Protein AF-A0A951GX61-F1 (afdb_monomer_lite)

pLDDT: mean 80.45, std 14.45, range [45.12, 93.94]

Structure (mmCIF, N/CA/C/O backbone):
data_AF-A0A951GX61-F1
#
_entry.id   AF-A0A951GX61-F1
#
loop_
_atom_site.group_PDB
_atom_site.id
_atom_site.type_symbol
_atom_site.label_atom_id
_atom_site.label_alt_id
_atom_site.label_comp_id
_atom_site.label_asym_id
_atom_site.label_entity_id
_atom_site.label_seq_id
_atom_site.pdbx_PDB_ins_code
_atom_site.Cartn_x
_atom_site.Cartn_y
_atom_site.Cartn_z
_atom_site.occupancy
_atom_site.B_iso_or_equiv
_atom_site.auth_seq_id
_atom_site.auth_comp_id
_atom_site.auth_asym_id
_atom_site.auth_atom_id
_atom_site.pdbx_PDB_model_num
ATOM 1 N N . MET A 1 1 ? -9.783 10.340 26.293 1.00 47.97 1 MET A N 1
ATOM 2 C CA . MET A 1 1 ? -8.710 11.190 25.725 1.00 47.97 1 MET A CA 1
ATOM 3 C C . MET A 1 1 ? -7.544 10.362 25.178 1.00 47.97 1 MET A C 1
ATOM 5 O O . MET A 1 1 ? -6.912 10.851 24.257 1.00 47.97 1 MET A O 1
ATOM 9 N N . GLU A 1 2 ? -7.318 9.121 25.635 1.00 45.12 2 GLU A N 1
ATOM 10 C CA . GLU A 1 2 ? -6.325 8.188 25.052 1.00 45.12 2 GLU A CA 1
ATOM 11 C C . GLU A 1 2 ? -6.624 7.757 23.603 1.00 45.12 2 GLU A C 1
ATOM 13 O O . GLU A 1 2 ? -5.725 7.795 22.767 1.00 45.12 2 GLU A O 1
ATOM 18 N N . ASP A 1 3 ? -7.884 7.466 23.254 1.00 48.78 3 ASP A N 1
ATOM 19 C CA . ASP A 1 3 ? -8.248 7.019 21.893 1.00 48.78 3 ASP A CA 1
ATOM 20 C C . ASP A 1 3 ? -7.896 8.023 20.787 1.00 48.78 3 ASP A C 1
ATOM 22 O O . ASP A 1 3 ? -7.530 7.641 19.679 1.00 48.78 3 ASP A O 1
ATOM 26 N N . ALA A 1 4 ? -7.971 9.325 21.073 1.00 50.03 4 ALA A N 1
ATOM 27 C CA . ALA A 1 4 ? -7.656 10.364 20.095 1.00 50.03 4 ALA A CA 1
ATOM 28 C C . ALA A 1 4 ? -6.145 10.476 19.832 1.00 50.03 4 ALA A C 1
ATOM 30 O O . ALA A 1 4 ? -5.735 10.925 18.763 1.00 50.03 4 ALA A O 1
ATOM 31 N N . GLU A 1 5 ? -5.308 10.088 20.794 1.00 46.62 5 GLU A N 1
ATOM 32 C CA . GLU A 1 5 ? -3.854 10.096 20.646 1.00 46.62 5 GLU A CA 1
ATOM 33 C C . GLU A 1 5 ? -3.360 8.816 19.958 1.00 46.62 5 GLU A C 1
ATOM 35 O O . GLU A 1 5 ? -2.495 8.891 19.083 1.00 46.62 5 GLU A O 1
ATOM 40 N N . GLU A 1 6 ? -3.989 7.674 20.256 1.00 51.09 6 GLU A N 1
ATOM 41 C CA . GLU A 1 6 ? -3.833 6.415 19.518 1.00 51.09 6 GLU A CA 1
ATOM 42 C C . GLU A 1 6 ? -4.211 6.615 18.035 1.00 51.09 6 GLU A C 1
ATOM 44 O O . GLU A 1 6 ? -3.403 6.356 17.143 1.00 51.09 6 GLU A O 1
ATOM 49 N N . GLN A 1 7 ? -5.385 7.200 17.758 1.00 50.16 7 GLN A N 1
ATOM 50 C CA . GLN A 1 7 ? -5.852 7.504 16.397 1.00 50.16 7 GLN A CA 1
ATOM 51 C C . GLN A 1 7 ? -4.949 8.507 15.661 1.00 50.16 7 GLN A C 1
ATOM 53 O O . GLN A 1 7 ? -4.673 8.333 14.473 1.00 50.16 7 GLN A O 1
ATOM 58 N N . ARG A 1 8 ? -4.428 9.536 16.346 1.00 50.03 8 ARG A N 1
ATOM 59 C CA . ARG A 1 8 ? -3.481 10.496 15.744 1.00 50.03 8 ARG A CA 1
ATOM 60 C C . ARG A 1 8 ? -2.126 9.864 15.423 1.00 50.03 8 ARG A C 1
ATOM 62 O O . ARG A 1 8 ? -1.522 10.214 14.411 1.00 50.03 8 ARG A O 1
ATOM 69 N N . ARG A 1 9 ? -1.646 8.925 16.246 1.00 50.50 9 ARG A N 1
ATOM 70 C CA . ARG A 1 9 ? -0.404 8.177 15.981 1.00 50.50 9 ARG A CA 1
ATOM 71 C C . ARG A 1 9 ? -0.570 7.158 14.851 1.00 50.50 9 ARG A C 1
ATOM 73 O O . ARG A 1 9 ? 0.399 6.915 14.134 1.00 50.50 9 ARG A O 1
ATOM 80 N N . VAL A 1 10 ? -1.773 6.610 14.671 1.00 50.03 10 VAL A N 1
ATOM 81 C CA . VAL A 1 10 ? -2.130 5.742 13.537 1.00 50.03 10 VAL A CA 1
ATOM 82 C C . VAL A 1 10 ? -2.151 6.549 12.229 1.00 50.03 10 VAL A C 1
ATOM 84 O O . VAL A 1 10 ? -1.379 6.233 11.325 1.00 50.03 10 VAL A O 1
ATOM 87 N N . GLY A 1 11 ? -2.871 7.677 12.172 1.00 49.50 11 GLY A N 1
ATOM 88 C CA . GLY A 1 11 ? -2.940 8.514 10.960 1.00 49.50 11 GLY A CA 1
ATOM 89 C C . GLY A 1 11 ? -1.601 9.145 10.537 1.00 49.50 11 GLY A C 1
ATOM 90 O O . GLY A 1 11 ? -1.317 9.286 9.348 1.00 49.50 11 GLY A O 1
ATOM 91 N N . ALA A 1 12 ? -0.723 9.473 11.494 1.00 51.69 12 ALA A N 1
ATOM 92 C CA . ALA A 1 12 ? 0.623 9.969 11.188 1.00 51.69 12 ALA A CA 1
ATOM 93 C C . ALA A 1 12 ? 1.559 8.878 10.629 1.00 51.69 12 ALA A C 1
ATOM 95 O O . ALA A 1 12 ? 2.478 9.191 9.873 1.00 51.69 12 ALA A O 1
ATOM 96 N N . LYS A 1 13 ? 1.340 7.600 10.971 1.00 51.66 13 LYS A N 1
ATOM 97 C CA . LYS A 1 13 ? 2.146 6.473 10.470 1.00 51.66 13 LYS A CA 1
ATOM 98 C C . LYS A 1 13 ? 1.694 5.969 9.105 1.00 51.66 13 LYS A C 1
ATOM 100 O O . LYS A 1 13 ? 2.549 5.607 8.299 1.00 51.66 13 LYS A O 1
ATOM 105 N N . GLU A 1 14 ? 0.396 6.004 8.828 1.00 57.09 14 GLU A N 1
ATOM 106 C CA . GLU A 1 14 ? -0.171 5.639 7.523 1.00 57.09 14 GLU A CA 1
ATOM 107 C C . GLU A 1 14 ? 0.399 6.515 6.393 1.00 57.09 14 GLU A C 1
ATOM 109 O O . GLU A 1 14 ? 0.752 6.013 5.327 1.00 57.09 14 GLU A O 1
ATOM 114 N N . SER A 1 15 ? 0.611 7.811 6.657 1.00 65.06 15 SER A N 1
ATOM 115 C CA . SER A 1 15 ? 1.247 8.741 5.710 1.00 65.06 15 SER A CA 1
ATOM 116 C C . SER A 1 15 ? 2.736 8.437 5.462 1.00 65.06 15 SER A C 1
ATOM 118 O O . SER A 1 15 ? 3.227 8.558 4.341 1.00 65.06 15 SER A O 1
ATOM 120 N N . VAL A 1 16 ? 3.473 7.972 6.480 1.00 69.81 16 VAL A N 1
ATOM 121 C CA . VAL A 1 16 ? 4.902 7.632 6.336 1.00 69.81 16 VAL A CA 1
ATOM 122 C C . VAL A 1 16 ? 5.096 6.381 5.482 1.00 69.81 16 VAL A C 1
ATOM 124 O O . VAL A 1 16 ? 5.975 6.368 4.624 1.00 69.81 16 VAL A O 1
ATOM 127 N N . LEU A 1 17 ? 4.281 5.343 5.688 1.00 73.94 17 LEU A N 1
ATOM 128 C CA . LEU A 1 17 ? 4.361 4.116 4.887 1.00 73.94 17 LEU A CA 1
ATOM 129 C C . LEU A 1 17 ? 3.972 4.377 3.431 1.00 73.94 17 LEU A C 1
ATOM 131 O O . LEU A 1 17 ? 4.663 3.904 2.530 1.00 73.94 17 LEU A O 1
ATOM 135 N N . ARG A 1 18 ? 2.961 5.222 3.210 1.00 78.44 18 ARG A N 1
ATOM 136 C CA . ARG A 1 18 ? 2.589 5.693 1.875 1.00 78.44 18 ARG A CA 1
ATOM 137 C C . ARG A 1 18 ? 3.748 6.379 1.161 1.00 78.44 18 ARG A C 1
ATOM 139 O O . ARG A 1 18 ? 4.069 6.008 0.041 1.00 78.44 18 ARG A O 1
ATOM 146 N N . ASN A 1 19 ? 4.421 7.324 1.817 1.00 82.31 19 ASN A N 1
ATOM 147 C CA . ASN A 1 19 ? 5.557 8.028 1.213 1.00 82.31 19 ASN A CA 1
ATOM 148 C C . ASN A 1 19 ? 6.697 7.074 0.815 1.00 82.31 19 ASN A C 1
ATOM 150 O O . ASN A 1 19 ? 7.370 7.305 -0.190 1.00 82.31 19 ASN A O 1
ATOM 154 N N . VAL A 1 20 ? 6.913 6.005 1.592 1.00 83.94 20 VAL A N 1
ATOM 155 C CA . VAL A 1 20 ? 7.891 4.957 1.260 1.00 83.94 20 VAL A CA 1
ATOM 156 C C . VAL A 1 20 ? 7.439 4.171 0.033 1.00 83.94 20 VAL A C 1
ATOM 158 O O . VAL A 1 20 ? 8.224 4.003 -0.895 1.00 83.94 20 VAL A O 1
ATOM 161 N N . ASN A 1 21 ? 6.183 3.734 0.004 1.00 86.88 21 ASN A N 1
ATOM 162 C CA . ASN A 1 21 ? 5.630 2.960 -1.102 1.00 86.88 21 ASN A CA 1
ATOM 163 C C . ASN A 1 21 ? 5.589 3.755 -2.415 1.00 86.88 21 ASN A C 1
ATOM 165 O O . ASN A 1 21 ? 6.039 3.257 -3.438 1.00 86.88 21 ASN A O 1
ATOM 169 N N . GLU A 1 22 ? 5.162 5.017 -2.384 1.00 84.38 22 GLU A N 1
ATOM 170 C CA . GLU A 1 22 ? 5.223 5.906 -3.553 1.00 84.38 22 GLU A CA 1
ATOM 171 C C . GLU A 1 22 ? 6.677 6.181 -3.988 1.00 84.38 22 GLU A C 1
ATOM 173 O O . GLU A 1 22 ? 6.960 6.419 -5.159 1.00 84.38 22 GLU A O 1
ATOM 178 N N . GLY A 1 23 ? 7.635 6.159 -3.055 1.00 83.19 23 GLY A N 1
ATOM 179 C CA . GLY A 1 23 ? 9.061 6.219 -3.379 1.00 83.19 23 GLY A CA 1
ATOM 180 C C . GLY A 1 23 ? 9.564 4.971 -4.107 1.00 83.19 23 GLY A C 1
ATOM 181 O O . GLY A 1 23 ? 10.356 5.104 -5.037 1.00 83.19 23 GLY A O 1
ATOM 182 N N . ILE A 1 24 ? 9.093 3.788 -3.702 1.00 82.62 24 ILE A N 1
ATOM 183 C CA . ILE A 1 24 ? 9.388 2.507 -4.359 1.00 82.62 24 IL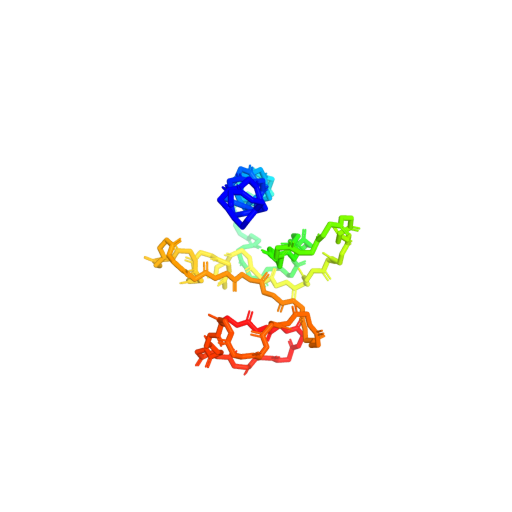E A CA 1
ATOM 184 C C . ILE A 1 24 ? 8.813 2.517 -5.775 1.00 82.62 24 ILE A C 1
ATOM 186 O O . ILE A 1 24 ? 9.567 2.336 -6.723 1.00 82.62 24 ILE A O 1
ATOM 190 N N . GLU A 1 25 ? 7.527 2.842 -5.919 1.00 82.06 25 GLU A N 1
ATOM 191 C CA . GLU A 1 25 ? 6.832 2.977 -7.206 1.00 82.06 25 GLU A CA 1
ATOM 192 C C . GLU A 1 25 ? 7.584 3.901 -8.177 1.00 82.06 25 GLU A C 1
ATOM 194 O O . GLU A 1 25 ? 7.931 3.485 -9.280 1.00 82.06 25 GLU A O 1
ATOM 199 N N . ARG A 1 26 ? 7.946 5.119 -7.745 1.00 82.25 26 ARG A N 1
ATOM 200 C CA . ARG A 1 26 ? 8.716 6.070 -8.572 1.00 82.25 26 ARG A CA 1
ATOM 201 C C . ARG A 1 26 ? 10.134 5.607 -8.913 1.00 82.25 26 ARG A C 1
ATOM 203 O O . ARG A 1 26 ? 10.738 6.154 -9.832 1.00 82.25 26 ARG A O 1
ATOM 210 N N . GLY A 1 27 ? 10.698 4.689 -8.133 1.00 77.06 27 GLY A N 1
ATOM 211 C CA . GLY A 1 27 ? 12.031 4.135 -8.354 1.00 77.06 27 GLY A CA 1
ATOM 212 C C . GLY A 1 27 ? 12.080 3.070 -9.450 1.00 77.06 27 GLY A C 1
ATOM 213 O O . GLY A 1 27 ? 13.182 2.676 -9.836 1.00 77.06 27 GLY A O 1
ATOM 214 N N . HIS A 1 28 ? 10.928 2.609 -9.948 1.00 75.31 28 HIS A N 1
ATOM 215 C CA . HIS A 1 28 ? 10.867 1.594 -10.996 1.00 75.31 28 HIS A CA 1
ATOM 216 C C . HIS A 1 28 ? 11.184 2.150 -12.379 1.00 75.31 28 HIS A C 1
ATOM 218 O O . HIS A 1 28 ? 10.815 3.271 -12.734 1.00 75.31 28 HIS A O 1
ATOM 224 N N . TRP A 1 29 ? 11.911 1.350 -13.161 1.00 69.69 29 TRP A N 1
ATOM 225 C CA . TRP A 1 29 ? 12.309 1.731 -14.506 1.00 69.69 29 TRP A CA 1
ATOM 226 C C . TRP A 1 29 ? 11.156 1.497 -15.495 1.00 69.69 29 TRP A C 1
ATOM 228 O O . TRP A 1 29 ? 10.429 0.510 -15.357 1.00 69.69 29 TRP A O 1
ATOM 238 N N . PRO A 1 30 ? 10.980 2.360 -16.514 1.00 66.44 30 PRO A N 1
ATOM 239 C CA . PRO A 1 30 ? 9.975 2.139 -17.553 1.00 66.44 30 PRO A CA 1
ATOM 240 C C . PRO A 1 30 ? 10.150 0.764 -18.220 1.00 66.44 30 PRO A C 1
ATOM 242 O O . PRO A 1 30 ? 11.253 0.443 -18.673 1.00 66.44 30 PRO A O 1
ATOM 245 N N . GLY A 1 31 ? 9.077 -0.035 -18.291 1.00 70.44 31 GLY A N 1
ATOM 246 C CA . GLY A 1 31 ? 9.098 -1.415 -18.796 1.00 70.44 31 GLY A CA 1
ATOM 247 C C . GLY A 1 31 ? 9.155 -2.513 -17.722 1.00 70.44 31 GLY A C 1
ATOM 248 O O . GLY A 1 31 ? 9.118 -3.691 -18.073 1.00 70.44 31 GLY A O 1
ATOM 249 N N . GLU A 1 32 ? 9.217 -2.156 -16.435 1.00 77.81 32 GLU A N 1
ATOM 250 C CA . GLU A 1 32 ? 9.145 -3.092 -15.297 1.00 77.81 32 GLU A CA 1
ATOM 251 C C . GLU A 1 32 ? 7.825 -2.977 -14.506 1.00 77.81 32 GLU A C 1
ATOM 253 O O . GLU A 1 32 ? 7.730 -3.452 -13.377 1.00 77.81 32 GLU A O 1
ATOM 258 N N . GLU A 1 33 ? 6.786 -2.367 -15.085 1.00 78.25 33 GLU A N 1
ATOM 259 C CA . GLU A 1 33 ? 5.509 -2.077 -14.403 1.00 78.25 33 GLU A CA 1
ATOM 260 C C . GLU A 1 33 ? 4.755 -3.328 -13.925 1.00 78.25 33 GLU A C 1
ATOM 262 O O . GLU A 1 33 ? 3.969 -3.243 -12.981 1.00 78.25 33 GLU A O 1
ATOM 267 N N . ASP A 1 34 ? 5.024 -4.481 -14.547 1.00 81.25 34 ASP A N 1
ATOM 268 C CA . ASP A 1 34 ? 4.457 -5.790 -14.204 1.00 81.25 34 ASP A CA 1
ATOM 269 C C . ASP A 1 34 ? 5.386 -6.640 -13.315 1.00 81.25 34 ASP A C 1
ATOM 271 O O . ASP A 1 34 ? 5.004 -7.719 -12.848 1.00 81.25 34 ASP A O 1
ATOM 275 N N . ALA A 1 35 ? 6.625 -6.193 -13.080 1.00 84.81 35 ALA A N 1
ATOM 276 C CA . ALA A 1 35 ? 7.590 -6.941 -12.287 1.00 84.81 35 ALA A CA 1
ATOM 277 C C . ALA A 1 35 ? 7.231 -6.844 -10.791 1.00 84.81 35 ALA A C 1
ATOM 279 O O . ALA A 1 35 ? 7.034 -5.741 -10.280 1.00 84.81 35 ALA A O 1
ATOM 280 N N . PRO A 1 36 ? 7.152 -7.966 -10.048 1.00 86.94 36 PRO A N 1
ATOM 281 C CA . PRO A 1 36 ? 6.847 -7.922 -8.623 1.00 86.94 36 PRO A CA 1
ATOM 282 C C . PRO A 1 36 ? 7.955 -7.240 -7.826 1.00 86.94 36 PRO A C 1
ATOM 284 O O . PRO A 1 36 ? 9.116 -7.651 -7.872 1.00 86.94 36 PRO A O 1
ATOM 287 N N . VAL A 1 37 ? 7.578 -6.244 -7.033 1.00 90.06 37 VAL A N 1
ATOM 288 C CA . VAL A 1 37 ? 8.492 -5.443 -6.216 1.00 90.06 37 VAL A CA 1
ATOM 289 C C . VAL A 1 37 ? 7.962 -5.368 -4.788 1.00 90.06 37 VAL A C 1
ATOM 291 O O . VAL A 1 37 ? 6.777 -5.592 -4.529 1.00 90.06 37 VAL A O 1
ATOM 294 N N . GLY A 1 38 ? 8.858 -5.140 -3.830 1.00 91.06 38 GLY A N 1
ATOM 295 C CA . GLY A 1 38 ? 8.521 -5.213 -2.412 1.00 91.06 38 GLY A CA 1
ATOM 296 C C . GLY A 1 38 ? 7.946 -3.905 -1.887 1.00 91.06 38 GLY A C 1
ATOM 297 O O . GLY A 1 38 ? 8.707 -2.994 -1.579 1.00 91.06 38 GLY A O 1
ATOM 298 N N . PHE A 1 39 ? 6.633 -3.848 -1.692 1.00 91.62 39 PHE A N 1
ATOM 299 C CA . PHE A 1 39 ? 5.958 -2.743 -1.013 1.00 91.62 39 PHE A CA 1
ATOM 300 C C . PHE A 1 39 ? 5.774 -3.024 0.477 1.00 91.62 39 PHE A C 1
ATOM 302 O O . PHE A 1 39 ? 5.722 -4.168 0.926 1.00 91.62 39 PHE A O 1
ATOM 309 N N . ARG A 1 40 ? 5.664 -1.970 1.280 1.00 92.31 40 ARG A N 1
ATOM 310 C CA . ARG A 1 40 ? 5.436 -2.056 2.723 1.00 92.31 40 ARG A CA 1
ATOM 311 C C . ARG A 1 40 ? 3.963 -2.269 3.023 1.00 92.31 40 ARG A C 1
ATOM 313 O O . ARG A 1 40 ? 3.115 -1.546 2.511 1.00 92.31 40 ARG A O 1
ATOM 320 N N . CYS A 1 41 ? 3.682 -3.205 3.927 1.00 92.50 41 CYS A N 1
ATOM 321 C CA . CYS A 1 41 ? 2.353 -3.365 4.505 1.00 92.50 41 CYS A CA 1
ATOM 322 C C . CYS A 1 41 ? 1.933 -2.082 5.235 1.00 92.50 41 CYS A C 1
ATOM 324 O O . CYS A 1 41 ? 2.637 -1.615 6.130 1.00 92.50 41 CYS A O 1
ATOM 326 N N . GLU A 1 42 ? 0.760 -1.563 4.891 1.00 90.38 42 GLU A N 1
ATOM 327 C CA . GLU A 1 42 ? 0.208 -0.301 5.392 1.00 90.38 42 GLU A CA 1
ATOM 328 C C . GLU A 1 42 ? -0.700 -0.487 6.613 1.00 90.38 42 GLU A C 1
ATOM 330 O O . GLU A 1 42 ? -1.394 0.435 7.026 1.00 90.38 42 GLU A O 1
ATOM 335 N N . CYS A 1 43 ? -0.692 -1.674 7.229 1.00 86.94 43 CYS A N 1
ATOM 336 C CA . CYS A 1 43 ? -1.460 -1.900 8.449 1.00 86.94 43 CYS A CA 1
ATOM 337 C C . CYS A 1 43 ? -1.017 -0.929 9.557 1.00 86.94 43 CYS A C 1
ATOM 339 O O . CYS A 1 43 ? 0.181 -0.757 9.800 1.00 86.94 43 CYS A O 1
ATOM 341 N N . GLY A 1 44 ? -1.965 -0.384 10.320 1.00 81.19 44 GLY A N 1
ATOM 342 C CA . GLY A 1 44 ? -1.686 0.523 11.444 1.00 81.19 44 GLY A CA 1
ATOM 343 C C . GLY A 1 44 ? -0.951 -0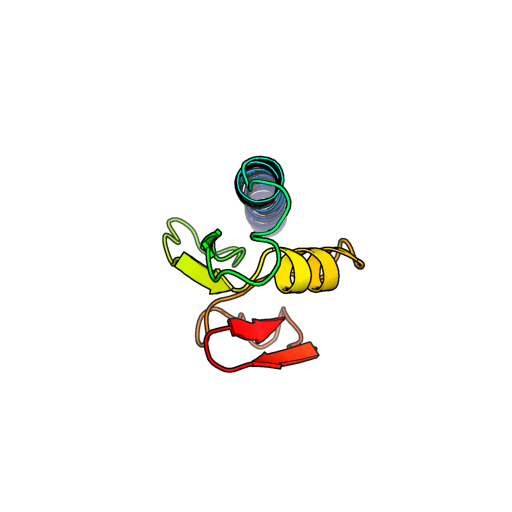.111 12.642 1.00 81.19 44 GLY A C 1
ATOM 344 O O . GLY A 1 44 ? -0.920 0.471 13.727 1.00 81.19 44 GLY A O 1
ATOM 345 N N . ARG A 1 45 ? -0.379 -1.317 12.501 1.00 84.88 45 ARG A N 1
ATOM 346 C CA . ARG A 1 45 ? 0.351 -2.025 13.564 1.00 84.88 45 ARG A CA 1
ATOM 347 C C . ARG A 1 45 ? 1.707 -1.371 13.814 1.00 84.88 45 ARG A C 1
ATOM 349 O O . ARG A 1 45 ? 2.525 -1.200 12.908 1.00 84.88 45 ARG A O 1
ATOM 356 N N . LEU A 1 46 ? 1.991 -1.074 15.078 1.00 79.44 46 LEU A N 1
ATOM 357 C CA . LEU A 1 46 ? 3.289 -0.552 15.492 1.00 79.44 46 LEU A CA 1
ATOM 358 C C . LEU A 1 46 ? 4.394 -1.578 15.191 1.00 79.44 46 LEU A C 1
ATOM 360 O O . LEU A 1 46 ? 4.311 -2.727 15.611 1.00 79.44 46 LEU A O 1
ATOM 364 N N . GLY A 1 47 ? 5.431 -1.156 14.462 1.00 81.38 47 GLY A N 1
ATOM 365 C CA . GLY A 1 47 ? 6.582 -2.008 14.146 1.00 81.38 47 GLY A CA 1
ATOM 366 C C . GLY A 1 47 ? 6.347 -3.018 13.020 1.00 81.38 47 GLY A C 1
ATOM 367 O O . GLY A 1 47 ? 7.181 -3.905 12.832 1.00 81.38 47 GLY A O 1
ATOM 368 N N . CYS A 1 48 ? 5.251 -2.905 12.257 1.00 86.19 48 CYS A N 1
ATOM 369 C CA . CYS A 1 48 ? 5.059 -3.766 11.095 1.00 86.19 48 CYS A CA 1
ATOM 370 C C . CYS A 1 48 ? 6.194 -3.568 10.087 1.00 86.19 48 CYS A C 1
ATOM 372 O O . CYS A 1 48 ? 6.474 -2.445 9.667 1.00 86.19 48 CYS A O 1
ATOM 374 N N . ASN A 1 49 ? 6.830 -4.678 9.704 1.00 87.62 49 ASN A N 1
ATOM 375 C CA . ASN A 1 49 ? 7.887 -4.706 8.702 1.00 87.62 49 ASN A CA 1
ATOM 376 C C . ASN A 1 49 ? 7.621 -5.668 7.538 1.00 87.62 49 ASN A C 1
ATOM 378 O O . ASN A 1 49 ? 8.541 -5.994 6.792 1.00 87.62 49 ASN A O 1
ATOM 382 N N . ALA A 1 50 ? 6.374 -6.114 7.383 1.00 91.62 50 ALA A N 1
ATOM 383 C CA . ALA A 1 50 ? 6.003 -7.024 6.312 1.00 91.62 50 ALA A CA 1
ATOM 384 C C . ALA A 1 50 ? 6.171 -6.353 4.940 1.00 91.62 50 ALA A C 1
ATOM 386 O O . ALA A 1 50 ? 5.791 -5.191 4.755 1.00 91.62 50 ALA A O 1
ATOM 387 N N . LEU A 1 51 ? 6.739 -7.113 4.005 1.00 93.00 51 LEU A N 1
ATOM 388 C CA . LEU A 1 51 ? 6.824 -6.760 2.596 1.00 93.00 51 LEU A CA 1
ATOM 389 C C . LEU A 1 51 ? 5.793 -7.566 1.816 1.00 93.00 51 LEU A C 1
ATOM 391 O O . LEU A 1 51 ? 5.626 -8.763 2.047 1.00 93.00 51 LEU A O 1
ATOM 395 N N . ILE A 1 52 ? 5.120 -6.891 0.898 1.00 93.94 52 ILE A N 1
ATOM 396 C CA . ILE A 1 52 ? 4.138 -7.457 -0.010 1.00 93.94 52 ILE A CA 1
ATOM 397 C C . ILE A 1 52 ? 4.726 -7.336 -1.406 1.00 93.94 52 ILE A C 1
ATOM 399 O O . ILE A 1 52 ? 5.064 -6.240 -1.846 1.00 93.94 52 ILE A O 1
ATOM 403 N N . MET A 1 53 ? 4.869 -8.474 -2.078 1.00 93.25 53 MET A N 1
ATOM 404 C CA . MET A 1 53 ? 5.347 -8.524 -3.453 1.00 93.25 53 MET A CA 1
ATOM 405 C C . MET A 1 53 ? 4.160 -8.337 -4.394 1.00 93.25 53 MET A C 1
ATOM 407 O O . MET A 1 53 ? 3.272 -9.189 -4.438 1.00 93.25 53 MET A O 1
ATOM 411 N N . LEU A 1 54 ? 4.142 -7.233 -5.131 1.00 91.94 54 LEU A N 1
ATOM 412 C CA . LEU A 1 54 ? 3.153 -6.950 -6.169 1.00 91.94 54 LEU A CA 1
ATOM 413 C C . LEU A 1 54 ? 3.767 -6.068 -7.249 1.00 91.94 54 LEU A C 1
ATOM 415 O O . LEU A 1 54 ? 4.792 -5.428 -7.023 1.00 91.94 54 LEU A O 1
ATOM 419 N N . ALA A 1 55 ? 3.147 -6.060 -8.421 1.00 90.81 55 ALA A N 1
ATOM 420 C CA . ALA A 1 55 ? 3.545 -5.176 -9.500 1.00 90.81 55 ALA A CA 1
ATOM 421 C C . ALA A 1 55 ? 3.224 -3.709 -9.142 1.00 90.81 55 ALA A C 1
ATOM 423 O O . ALA A 1 55 ? 2.184 -3.461 -8.516 1.00 90.81 55 ALA A O 1
ATOM 424 N N . PRO A 1 56 ? 4.053 -2.730 -9.546 1.00 90.31 56 PRO A N 1
ATOM 425 C CA . PRO A 1 56 ? 3.738 -1.310 -9.393 1.00 90.31 56 PRO A CA 1
ATOM 426 C C . PRO A 1 56 ? 2.331 -0.940 -9.882 1.00 90.31 56 PRO A C 1
ATOM 428 O O . PRO A 1 56 ? 1.594 -0.278 -9.158 1.00 90.31 56 PRO A O 1
ATOM 431 N N . VAL A 1 57 ? 1.890 -1.477 -11.025 1.00 89.50 57 VAL A N 1
ATOM 432 C CA . VAL A 1 57 ? 0.539 -1.226 -11.567 1.00 89.50 57 VAL A CA 1
ATOM 433 C C . VAL A 1 57 ? -0.594 -1.710 -10.645 1.00 89.50 57 VAL A C 1
ATOM 435 O O . VAL A 1 57 ? -1.670 -1.109 -10.571 1.00 89.50 57 VAL A O 1
ATOM 438 N N . ASP A 1 58 ? -0.374 -2.795 -9.897 1.00 90.94 58 ASP A N 1
ATOM 439 C CA . ASP A 1 58 ? -1.340 -3.267 -8.906 1.00 90.94 58 ASP A CA 1
ATOM 440 C C . ASP A 1 58 ? -1.394 -2.324 -7.700 1.00 90.94 58 ASP A C 1
ATOM 442 O O . ASP A 1 58 ? -2.479 -2.080 -7.166 1.00 90.94 58 ASP A O 1
ATOM 446 N N . TYR A 1 59 ? -0.244 -1.790 -7.281 1.00 90.94 59 TYR A N 1
ATOM 447 C CA . TYR A 1 59 ? -0.170 -0.810 -6.202 1.00 90.94 59 TYR A CA 1
ATOM 448 C C . TYR A 1 59 ? -0.834 0.515 -6.607 1.00 90.94 59 TYR A C 1
ATOM 450 O O . TYR A 1 59 ? -1.665 1.022 -5.851 1.00 90.94 59 TYR A O 1
ATOM 458 N N . GLU A 1 60 ? -0.600 1.008 -7.826 1.00 89.81 60 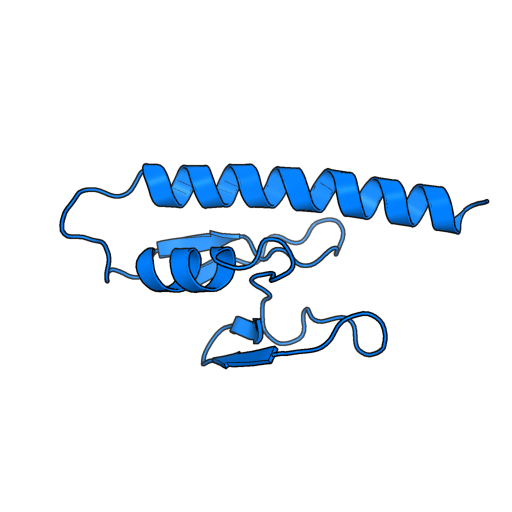GLU A N 1
ATOM 459 C CA . GLU A 1 60 ? -1.296 2.175 -8.388 1.00 89.81 60 GLU A CA 1
ATOM 460 C C . GLU A 1 60 ? -2.819 1.992 -8.359 1.00 89.81 60 GLU A C 1
ATOM 462 O O . GLU A 1 60 ? -3.559 2.884 -7.928 1.00 89.81 60 GLU A O 1
ATOM 467 N N . ARG A 1 61 ? -3.314 0.804 -8.743 1.00 91.00 61 ARG A N 1
ATOM 468 C CA . ARG A 1 61 ? -4.749 0.485 -8.668 1.00 91.00 61 ARG A CA 1
ATOM 469 C C . ARG A 1 61 ? -5.265 0.584 -7.237 1.00 91.00 61 ARG A C 1
ATOM 471 O O . ARG A 1 61 ? -6.329 1.168 -7.028 1.00 91.00 61 ARG A O 1
ATOM 478 N N . VAL A 1 62 ? -4.544 0.035 -6.258 1.00 90.75 62 VAL A N 1
ATOM 479 C CA . VAL A 1 62 ? -4.915 0.177 -4.840 1.00 90.75 62 VAL A CA 1
ATOM 480 C C . VAL A 1 62 ? -4.944 1.652 -4.450 1.00 90.75 62 VAL A C 1
ATOM 482 O O . VAL A 1 62 ? -5.884 2.106 -3.802 1.00 90.75 62 VAL A O 1
ATOM 485 N N . ARG A 1 63 ? -3.962 2.433 -4.903 1.00 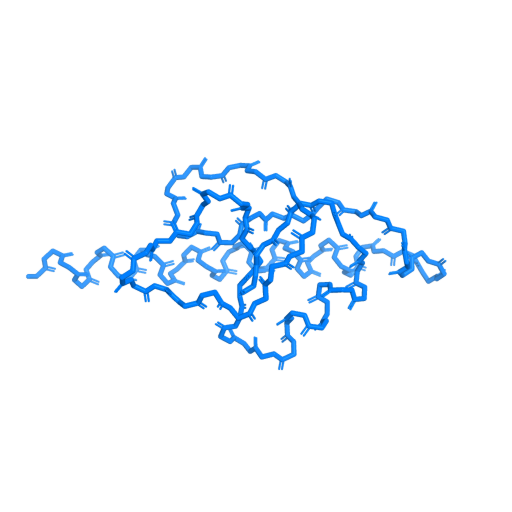89.25 63 ARG A N 1
ATOM 486 C CA . ARG A 1 63 ? -3.841 3.852 -4.566 1.00 89.25 63 ARG A CA 1
ATOM 487 C C . ARG A 1 63 ? -4.811 4.778 -5.299 1.00 89.25 63 ARG A C 1
ATOM 489 O O . ARG A 1 63 ? -4.934 5.935 -4.880 1.00 89.25 63 ARG A O 1
ATOM 496 N N . SER A 1 64 ? -5.558 4.275 -6.283 1.00 91.06 64 SER A N 1
ATOM 497 C CA . SER A 1 64 ? -6.619 5.023 -6.972 1.00 91.06 64 SER A CA 1
ATOM 498 C C . SER A 1 64 ? -7.709 5.552 -6.025 1.00 91.06 64 SER A C 1
ATOM 500 O O . SER A 1 64 ? -8.280 6.610 -6.292 1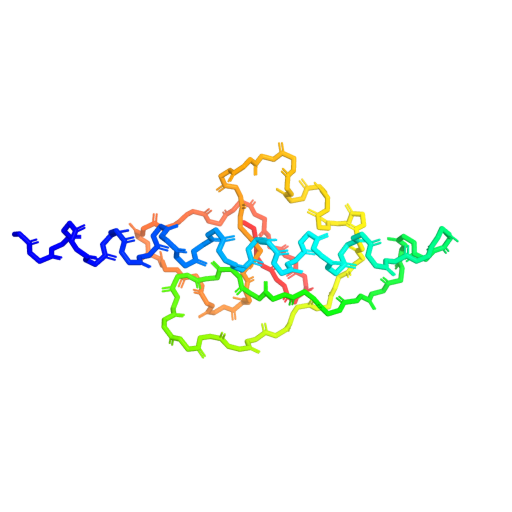.00 91.06 64 SER A O 1
ATOM 502 N N . ASP A 1 65 ? -7.946 4.892 -4.881 1.00 88.06 65 ASP A N 1
ATOM 503 C CA . ASP A 1 65 ? -8.706 5.453 -3.757 1.00 88.06 65 ASP A CA 1
ATOM 504 C C . ASP A 1 65 ? -7.742 5.743 -2.585 1.00 88.06 65 ASP A C 1
ATOM 506 O O . ASP A 1 65 ? -7.062 4.848 -2.069 1.00 88.06 65 ASP A O 1
ATOM 510 N N . PRO A 1 66 ? -7.646 6.996 -2.103 1.00 85.06 66 PRO A N 1
ATOM 511 C CA . PRO A 1 66 ? -6.781 7.349 -0.980 1.00 85.06 66 PRO A CA 1
ATOM 512 C C . PRO A 1 66 ? -7.130 6.649 0.339 1.00 85.06 66 PRO A C 1
ATOM 514 O O . PRO A 1 66 ? -6.298 6.680 1.244 1.00 85.06 66 PRO A O 1
ATOM 517 N N . ARG A 1 67 ? -8.311 6.032 0.455 1.00 86.69 67 ARG A N 1
ATOM 518 C CA . ARG A 1 67 ? -8.771 5.301 1.646 1.00 86.69 67 ARG A CA 1
ATOM 519 C C . ARG A 1 67 ? -8.470 3.804 1.597 1.00 86.69 67 ARG A C 1
ATOM 521 O O . ARG A 1 67 ? -8.842 3.102 2.532 1.00 86.69 67 ARG A O 1
ATOM 528 N N . TRP A 1 68 ? -7.911 3.301 0.500 1.00 90.25 68 TRP A N 1
ATOM 529 C CA . TRP A 1 68 ? -7.528 1.896 0.383 1.00 90.25 68 TRP A CA 1
ATOM 530 C C . TRP A 1 68 ? -6.080 1.713 0.813 1.00 90.25 68 TRP A C 1
ATOM 532 O O . TRP A 1 68 ? -5.234 2.584 0.573 1.00 90.25 68 TRP A O 1
ATOM 542 N N . PHE A 1 69 ? -5.830 0.572 1.446 1.00 89.50 69 PHE A N 1
ATOM 543 C CA . PHE A 1 69 ? -4.563 0.253 2.084 1.00 89.50 69 PHE A CA 1
ATOM 544 C C . PHE A 1 69 ? -4.090 -1.116 1.633 1.00 89.50 69 PHE A C 1
ATOM 546 O O . PHE A 1 69 ? -4.872 -2.060 1.576 1.00 89.50 69 PHE A O 1
ATOM 553 N N . LEU A 1 70 ? -2.796 -1.238 1.367 1.00 92.69 70 LEU A N 1
ATOM 554 C CA . LEU A 1 70 ? -2.198 -2.522 1.028 1.00 92.69 70 LEU A CA 1
ATOM 555 C C . LEU A 1 70 ? -1.788 -3.269 2.307 1.00 92.69 70 LEU A C 1
ATOM 557 O O . LEU A 1 70 ? -0.827 -2.891 2.981 1.00 92.69 70 LEU A O 1
ATOM 561 N N . VAL A 1 71 ? -2.493 -4.347 2.656 1.00 93.00 71 VAL A N 1
ATOM 562 C CA . VAL A 1 71 ? -2.333 -5.042 3.945 1.00 93.00 71 VAL A CA 1
ATOM 563 C C . VAL A 1 71 ? -1.937 -6.507 3.753 1.00 93.00 71 VAL A C 1
ATOM 565 O O . VAL A 1 71 ? -2.484 -7.219 2.921 1.00 93.00 71 VAL A O 1
ATOM 568 N N . SER A 1 72 ? -0.979 -6.993 4.545 1.00 93.94 72 SER A N 1
ATOM 569 C CA . SER A 1 72 ? -0.586 -8.409 4.530 1.00 93.94 72 SER A CA 1
ATOM 570 C C . SER A 1 72 ? -1.733 -9.284 5.062 1.00 93.94 72 SER A C 1
ATOM 572 O O . SER A 1 72 ? -2.408 -8.879 6.008 1.00 93.94 72 SER A O 1
ATOM 574 N N . PRO A 1 73 ? -1.962 -10.503 4.551 1.00 92.38 73 PRO A N 1
ATOM 575 C CA . PRO A 1 73 ? -2.998 -11.376 5.093 1.00 92.38 73 PRO A CA 1
ATOM 576 C C . PRO A 1 73 ? -2.762 -11.664 6.582 1.00 92.3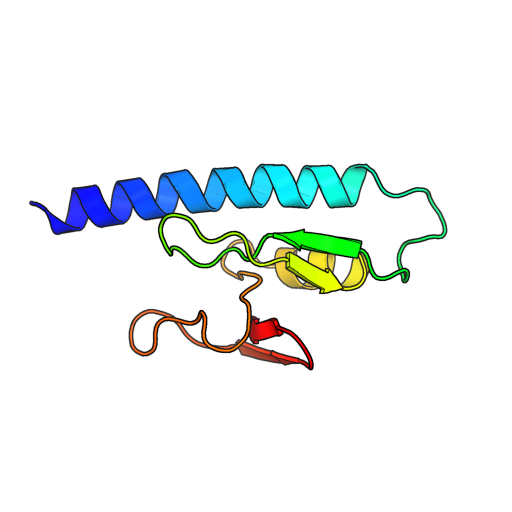8 73 PRO A C 1
ATOM 578 O O . PRO A 1 73 ? -1.630 -11.914 7.000 1.00 92.38 73 PRO A O 1
ATOM 581 N N . GLY A 1 74 ? -3.819 -11.593 7.392 1.00 90.12 74 GLY A N 1
ATOM 582 C CA . GLY A 1 74 ? -3.738 -11.694 8.850 1.00 90.12 74 GLY A CA 1
ATOM 583 C C . GLY A 1 74 ? -3.308 -10.394 9.535 1.00 90.12 74 GLY A C 1
ATOM 584 O O . GLY A 1 74 ? -3.176 -10.372 10.766 1.00 90.12 74 GLY A O 1
ATOM 585 N N . HIS A 1 75 ? -3.049 -9.321 8.771 1.00 91.12 75 HIS A N 1
ATOM 586 C CA . HIS A 1 75 ? -2.723 -7.998 9.298 1.00 91.12 75 HIS A CA 1
ATOM 587 C C . HIS A 1 75 ? -3.916 -7.050 9.425 1.00 91.12 75 HIS A C 1
ATOM 589 O O . HIS A 1 75 ? -3.787 -6.037 10.118 1.00 91.12 75 HIS A O 1
ATOM 595 N N . GLU A 1 76 ? -5.065 -7.412 8.854 1.00 88.75 76 GLU A N 1
ATOM 596 C CA . GLU A 1 76 ? -6.307 -6.659 8.992 1.00 88.75 76 GLU A CA 1
ATOM 597 C C . GLU A 1 76 ? -6.747 -6.543 10.461 1.00 88.75 76 GLU A C 1
ATOM 599 O O . GLU A 1 76 ? -6.366 -7.351 11.322 1.00 88.75 76 GLU A O 1
ATOM 604 N N . ARG A 1 77 ? -7.563 -5.529 10.757 1.00 83.00 77 ARG A N 1
ATOM 605 C CA . ARG A 1 77 ? -8.218 -5.339 12.058 1.00 83.00 77 ARG A CA 1
ATOM 606 C C . ARG A 1 77 ? -9.730 -5.540 11.902 1.00 83.00 77 ARG A C 1
ATOM 608 O O . ARG A 1 77 ? -10.454 -4.578 11.616 1.00 83.00 77 ARG A O 1
ATOM 615 N N . PRO A 1 78 ? -10.231 -6.779 12.086 1.00 75.06 78 PRO A N 1
ATOM 616 C CA . PRO A 1 78 ? -11.657 -7.066 11.994 1.00 75.06 78 PRO A CA 1
ATOM 617 C C . PRO A 1 78 ? -12.449 -6.183 12.966 1.00 75.06 78 PRO A C 1
ATOM 619 O O . PRO A 1 78 ? -12.119 -6.113 14.147 1.00 75.06 78 PRO A O 1
ATOM 622 N N . GLY A 1 79 ? -13.477 -5.495 12.467 1.00 75.94 79 GLY A N 1
ATOM 623 C CA . GLY A 1 79 ? -14.323 -4.590 13.259 1.00 75.94 79 GLY A CA 1
ATOM 624 C C . GLY A 1 79 ? -13.954 -3.106 13.164 1.00 75.94 79 GLY A C 1
ATOM 625 O O . GLY A 1 79 ? -14.787 -2.267 13.492 1.00 75.94 79 GLY A O 1
ATOM 626 N N . THR A 1 80 ? -12.761 -2.768 12.663 1.00 77.88 80 THR A N 1
ATOM 627 C CA . THR A 1 80 ? -12.375 -1.382 12.326 1.00 77.88 80 THR A CA 1
ATOM 628 C C . THR A 1 80 ? -12.218 -1.194 10.818 1.00 77.88 80 THR A C 1
ATOM 630 O O . THR A 1 80 ? -12.603 -0.159 10.282 1.00 77.88 80 THR A O 1
ATOM 633 N N . GLU A 1 81 ? -11.700 -2.208 10.124 1.00 82.19 81 GLU A N 1
ATOM 634 C CA . GLU A 1 81 ? -11.412 -2.174 8.688 1.00 82.19 81 GLU A CA 1
ATOM 635 C C . GLU A 1 81 ? -12.359 -3.105 7.914 1.00 82.19 81 GLU A C 1
ATOM 637 O O . GLU A 1 81 ? -12.862 -4.099 8.445 1.00 82.19 81 GLU A O 1
ATOM 642 N N . THR A 1 82 ? -12.605 -2.791 6.640 1.00 87.25 82 THR A N 1
ATOM 643 C CA . THR A 1 82 ? -13.389 -3.638 5.727 1.00 87.25 82 THR A CA 1
ATOM 644 C C . THR A 1 82 ? -12.509 -4.081 4.573 1.00 87.25 82 THR A C 1
ATOM 646 O O . THR A 1 82 ? -12.066 -3.241 3.799 1.00 87.25 82 THR A O 1
ATOM 649 N N . VAL A 1 83 ? -12.314 -5.393 4.432 1.00 90.62 83 VAL A N 1
ATOM 650 C CA . VAL A 1 83 ? -11.585 -5.973 3.296 1.00 90.62 83 VAL A CA 1
ATOM 651 C C . VAL A 1 83 ? -12.445 -5.855 2.038 1.00 90.62 83 VAL A C 1
ATOM 653 O O . VAL A 1 83 ? -13.535 -6.429 1.968 1.00 90.62 83 VAL A O 1
ATOM 656 N N . ARG A 1 84 ? -11.959 -5.100 1.056 1.00 91.50 84 ARG A N 1
ATOM 657 C CA . ARG A 1 84 ? -12.551 -4.898 -0.270 1.00 91.50 84 ARG A CA 1
ATOM 658 C C . ARG A 1 84 ? -12.144 -5.997 -1.232 1.00 91.50 84 ARG A C 1
ATOM 660 O O . ARG A 1 84 ? -12.988 -6.490 -1.977 1.00 91.50 84 ARG A O 1
ATOM 667 N N . GLU A 1 85 ? -10.872 -6.376 -1.207 1.00 92.88 85 GLU A N 1
ATOM 668 C CA . GLU A 1 85 ? -10.321 -7.366 -2.123 1.00 92.88 85 GLU A CA 1
ATOM 669 C C . GLU A 1 85 ? -9.376 -8.320 -1.393 1.00 92.88 85 GLU A C 1
ATOM 671 O O . GLU A 1 85 ? -8.612 -7.936 -0.506 1.00 92.88 85 GLU A O 1
ATOM 676 N N . ARG A 1 86 ? -9.431 -9.597 -1.777 1.00 92.75 86 ARG A N 1
ATOM 677 C CA . ARG A 1 86 ? -8.495 -10.621 -1.315 1.00 92.75 86 ARG A CA 1
ATOM 678 C C . ARG A 1 86 ? -7.717 -11.128 -2.512 1.00 92.75 86 ARG A C 1
ATOM 680 O O . ARG A 1 86 ? -8.308 -11.701 -3.425 1.00 92.75 86 ARG A O 1
ATOM 687 N N . ARG A 1 87 ? -6.401 -10.949 -2.485 1.00 90.31 87 ARG A N 1
ATOM 688 C CA . ARG A 1 87 ? -5.488 -11.509 -3.475 1.00 90.31 87 ARG A CA 1
ATOM 689 C C . ARG A 1 87 ? -4.509 -12.458 -2.814 1.00 90.31 87 ARG A C 1
ATOM 691 O O . ARG A 1 87 ? -4.318 -12.461 -1.597 1.00 90.31 87 ARG A O 1
ATOM 698 N N . THR A 1 88 ? -3.873 -13.284 -3.630 1.00 87.81 88 THR A N 1
ATOM 699 C CA . THR A 1 88 ? -2.769 -14.115 -3.162 1.00 87.81 88 THR A CA 1
ATOM 700 C C . THR A 1 88 ? -1.643 -13.204 -2.675 1.00 87.81 88 THR A C 1
ATOM 702 O O . THR A 1 88 ? -1.020 -12.514 -3.472 1.00 87.81 88 THR A O 1
ATOM 705 N N . GLY A 1 89 ? -1.405 -13.187 -1.363 1.00 87.50 89 GLY A N 1
ATOM 706 C CA . GLY A 1 89 ? -0.310 -12.435 -0.745 1.00 87.50 89 GLY A CA 1
ATOM 707 C C . GLY A 1 89 ? -0.674 -11.064 -0.166 1.00 87.50 89 GLY A C 1
ATOM 708 O O . GLY A 1 89 ? 0.162 -10.514 0.545 1.00 87.50 89 GLY A O 1
ATOM 709 N N . TYR A 1 90 ? -1.886 -10.533 -0.389 1.00 92.44 90 TYR A N 1
ATOM 710 C CA . TYR A 1 90 ? -2.335 -9.272 0.224 1.00 92.44 90 TYR A CA 1
ATOM 711 C C . TYR A 1 90 ? -3.851 -9.059 0.223 1.00 92.44 90 TYR A C 1
ATOM 713 O O . TYR A 1 90 ? -4.618 -9.743 -0.456 1.00 92.44 90 TYR A O 1
ATOM 721 N N . LEU A 1 91 ? -4.259 -8.074 1.013 1.00 93.75 91 LEU A N 1
ATOM 722 C CA . LEU A 1 91 ? -5.609 -7.571 1.188 1.00 93.75 91 LEU A CA 1
ATOM 723 C C . LEU A 1 91 ? -5.638 -6.083 0.839 1.00 93.75 91 LEU A C 1
ATOM 725 O O . LEU A 1 91 ? -4.640 -5.382 1.032 1.00 93.75 91 LEU A O 1
ATOM 729 N N . VAL A 1 92 ? -6.792 -5.635 0.355 1.00 92.06 92 VAL A N 1
ATOM 730 C CA . VAL A 1 92 ? -7.133 -4.224 0.122 1.00 92.06 92 VAL A CA 1
ATOM 731 C C . VAL A 1 92 ? -8.407 -3.897 0.872 1.00 92.06 92 VAL A C 1
ATOM 733 O O . VAL A 1 92 ? -9.308 -4.771 0.853 1.00 92.06 92 VAL A O 1
#

Sequence (92 aa):
MEDAEEQRRVGAKESVLRNVNEGIERGHWPGEEDAPVGFRCECGRLGCNALIMLAPVDYERVRSDPRWFLVSPGHERPGTETVRERRTGYLV

Secondary structure (DSSP, 8-state):
-HHHHHHHHHHHHHHHHHHHHHHHHHTSPTT-TTS-EEEEP--S-TT---EEEE-HHHHHHHHTSTT---B-TT---BTTB----EETTEE-

Radius of gyration: 13.54 Å; chains: 1; bounding box: 27×25×44 Å

Foldseek 3Di:
DVVVVLVVLLVVQLVVLVVVQVVQLVPDDPPQQAPWDWGFFSQSDPPGGDTFTGGSVVVVVQPVPVPGTWHFVVSDDPPPDDFPDDDDGTTD